Protein AF-A0A5B7J8P7-F1 (afdb_monomer_lite)

Foldseek 3Di:
DDPPPPPDPPCDDVVVVVVVCCVPPDDQPWAFDPVCVDDPDPVVVQWGWTCRDVLDIDTDLSVVLCLVNCVVVVAAEDEQPQQDPDDPDGSPDACVSNVPGHHYDADPVNDDD

Structure (mmCIF, N/CA/C/O backbone):
data_AF-A0A5B7J8P7-F1
#
_entry.id   AF-A0A5B7J8P7-F1
#
loop_
_atom_site.group_PDB
_atom_site.id
_atom_site.type_symbol
_atom_site.label_atom_id
_atom_site.label_alt_id
_atom_site.label_comp_id
_atom_site.label_asym_id
_atom_site.label_entity_id
_atom_site.label_seq_id
_atom_site.pdbx_PDB_ins_code
_atom_site.Cartn_x
_atom_site.Cartn_y
_atom_site.Cartn_z
_atom_site.occupancy
_atom_site.B_iso_or_equiv
_atom_site.auth_seq_id
_atom_site.auth_comp_id
_atom_site.auth_asym_id
_atom_site.auth_atom_id
_atom_site.pdbx_PDB_model_num
ATOM 1 N N . MET A 1 1 ? 20.069 53.739 39.981 1.00 38.69 1 MET A N 1
ATOM 2 C CA . MET A 1 1 ? 19.336 53.955 38.717 1.00 38.69 1 MET A CA 1
ATOM 3 C C . MET A 1 1 ? 19.617 52.752 37.820 1.00 38.69 1 MET A C 1
ATOM 5 O O . MET A 1 1 ? 20.564 52.777 37.051 1.00 38.69 1 MET A O 1
ATOM 9 N N . GLY A 1 2 ? 18.913 51.638 38.032 1.00 37.09 2 GLY A N 1
ATOM 10 C CA . GLY A 1 2 ? 19.071 50.434 37.211 1.00 37.09 2 GLY A CA 1
ATOM 11 C C . GLY A 1 2 ? 17.946 50.399 36.189 1.00 37.09 2 GLY A C 1
ATOM 12 O O . GLY A 1 2 ? 16.790 50.280 36.583 1.00 37.09 2 GLY A O 1
ATOM 13 N N . MET A 1 3 ? 18.264 50.563 34.906 1.00 39.06 3 MET A N 1
ATOM 14 C CA . MET A 1 3 ? 17.312 50.282 33.833 1.00 39.06 3 MET A CA 1
ATOM 15 C C . MET A 1 3 ? 17.231 48.766 33.682 1.00 39.06 3 MET A C 1
ATOM 17 O O . MET A 1 3 ? 18.117 48.143 33.103 1.00 39.06 3 MET A O 1
ATOM 21 N N . HIS A 1 4 ? 16.185 48.175 34.257 1.00 44.31 4 HIS A N 1
ATOM 22 C CA . HIS A 1 4 ? 15.769 46.822 33.917 1.00 44.31 4 HIS A CA 1
ATOM 23 C C . HIS A 1 4 ? 15.212 46.887 32.493 1.00 44.31 4 HIS A C 1
ATOM 25 O O . HIS A 1 4 ? 14.120 47.407 32.264 1.00 44.31 4 HIS A O 1
ATOM 31 N N . MET A 1 5 ? 16.016 46.453 31.525 1.00 46.50 5 MET A N 1
ATOM 32 C CA . MET A 1 5 ? 15.574 46.288 30.147 1.00 46.50 5 MET A CA 1
ATOM 33 C C . MET A 1 5 ? 14.676 45.052 30.122 1.00 46.50 5 MET A C 1
ATOM 35 O O . MET A 1 5 ? 15.168 43.926 30.145 1.00 46.50 5 MET A O 1
ATOM 39 N N . ASN A 1 6 ? 13.363 45.268 30.135 1.00 47.31 6 ASN A N 1
ATOM 40 C CA . ASN A 1 6 ? 12.405 44.245 29.742 1.00 47.31 6 ASN A CA 1
ATOM 41 C C . ASN A 1 6 ? 12.560 44.067 28.232 1.00 47.31 6 ASN A C 1
ATOM 43 O O . ASN A 1 6 ? 11.973 44.820 27.458 1.00 47.31 6 ASN A O 1
ATOM 47 N N . PHE A 1 7 ? 13.400 43.119 27.824 1.00 44.59 7 PHE A N 1
ATOM 48 C CA . PHE A 1 7 ? 13.273 42.556 26.492 1.00 44.59 7 PHE A CA 1
ATOM 49 C C . PHE A 1 7 ? 12.008 41.709 26.529 1.00 44.59 7 PHE A C 1
ATOM 51 O O . PHE A 1 7 ? 11.936 40.721 27.255 1.00 44.59 7 PHE A O 1
ATOM 58 N N . SER A 1 8 ? 10.975 42.192 25.845 1.00 50.00 8 SER A N 1
ATOM 59 C CA . SER A 1 8 ? 9.876 41.357 25.397 1.00 50.00 8 SER A CA 1
ATOM 60 C C . SER A 1 8 ? 10.486 40.136 24.721 1.00 50.00 8 SER A C 1
ATOM 62 O O . SER A 1 8 ? 11.304 40.281 23.812 1.00 50.00 8 SER A O 1
ATOM 64 N N . ASP A 1 9 ? 10.128 38.946 25.197 1.00 52.75 9 ASP A N 1
ATOM 65 C CA . ASP A 1 9 ? 10.310 37.715 24.440 1.00 52.75 9 ASP A CA 1
ATOM 66 C C . ASP A 1 9 ? 9.401 37.825 23.208 1.00 52.75 9 ASP A C 1
ATOM 68 O O . ASP A 1 9 ? 8.258 37.371 23.204 1.00 52.75 9 ASP A O 1
ATOM 72 N N . ASP A 1 10 ? 9.878 38.550 22.196 1.00 51.00 10 ASP A N 1
ATOM 73 C CA . ASP A 1 10 ? 9.233 38.707 20.900 1.00 51.00 10 ASP A CA 1
ATOM 74 C C . ASP A 1 10 ? 9.277 37.349 20.177 1.00 51.00 10 ASP A C 1
ATOM 76 O O . ASP A 1 10 ? 10.224 37.023 19.464 1.00 51.00 10 ASP A O 1
ATOM 80 N N . GLU A 1 11 ? 8.280 36.516 20.493 1.00 63.12 11 GLU A N 1
ATOM 81 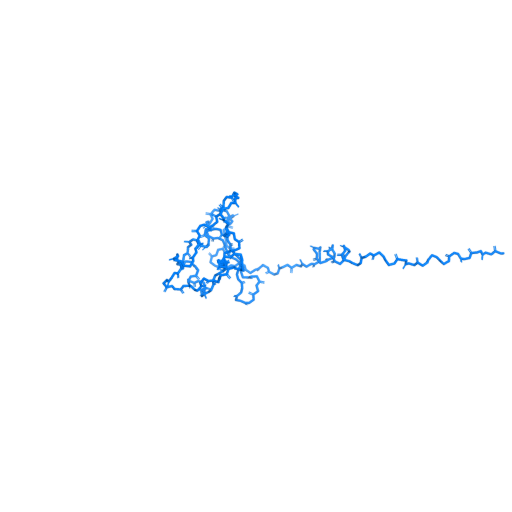C CA . GLU A 1 11 ? 7.482 35.649 19.613 1.00 63.12 11 GLU A CA 1
ATOM 82 C C . GLU A 1 11 ? 8.134 35.327 18.249 1.00 63.12 11 GLU A C 1
ATOM 84 O O . GLU A 1 11 ? 7.724 35.806 17.191 1.00 63.12 11 GLU A O 1
ATOM 89 N N . TYR A 1 12 ? 9.183 34.498 18.262 1.00 53.25 12 TYR A N 1
ATOM 90 C CA . TYR A 1 12 ? 9.718 33.877 17.045 1.00 53.25 12 TYR A CA 1
ATOM 91 C C . TYR A 1 12 ? 8.718 32.834 16.519 1.00 53.25 12 TYR A C 1
ATOM 93 O O . TYR A 1 12 ? 8.092 32.144 17.326 1.00 53.25 12 TYR A O 1
ATOM 101 N N . PRO A 1 13 ? 8.537 32.699 15.189 1.00 57.38 13 PRO A N 1
ATOM 102 C CA . PRO A 1 13 ? 7.402 31.978 14.630 1.00 57.38 13 PRO A CA 1
ATOM 103 C C . PRO A 1 13 ? 7.454 30.506 15.033 1.00 57.38 13 PRO A C 1
ATOM 105 O O . PRO A 1 13 ? 8.419 29.796 14.737 1.00 57.38 13 PRO A O 1
ATOM 108 N N . SER A 1 14 ? 6.383 30.084 15.702 1.00 63.47 14 SER A N 1
ATOM 109 C CA . SER A 1 14 ? 6.213 28.771 16.319 1.00 63.47 14 SER A CA 1
ATOM 110 C C . SER A 1 14 ? 6.468 27.615 15.347 1.00 63.47 14 SER A C 1
ATOM 112 O O . SER A 1 14 ? 7.013 26.596 15.738 1.00 63.47 14 SER A O 1
ATOM 114 N N . GLU A 1 15 ? 6.206 27.797 14.051 1.00 77.44 15 GLU A N 1
ATOM 115 C CA . GLU A 1 15 ? 6.183 26.714 13.061 1.00 77.44 15 GLU A CA 1
ATOM 116 C C . GLU A 1 15 ? 7.510 25.955 12.879 1.00 77.44 15 GLU A C 1
ATOM 118 O O . GLU A 1 15 ? 7.485 24.743 12.668 1.00 77.44 15 GLU A O 1
ATOM 123 N N . PHE A 1 16 ? 8.672 26.621 12.941 1.00 83.31 16 PHE A N 1
ATOM 124 C CA . PHE A 1 16 ? 9.961 25.928 12.770 1.00 83.31 16 PHE A CA 1
ATOM 125 C C . PHE A 1 16 ? 10.323 25.097 13.999 1.00 83.31 16 PHE A C 1
ATOM 127 O O . PHE A 1 16 ? 10.764 23.957 13.859 1.00 83.31 16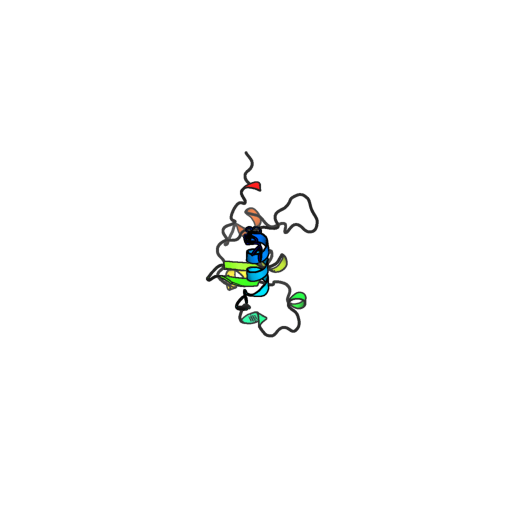 PHE A O 1
ATOM 134 N N . GLU A 1 17 ? 10.144 25.660 15.193 1.00 82.19 17 GLU A N 1
ATOM 135 C CA . GLU A 1 17 ? 10.421 24.957 16.444 1.00 82.19 17 GLU A CA 1
ATOM 136 C C . GLU A 1 17 ? 9.386 23.855 16.690 1.00 82.19 17 GLU A C 1
ATOM 138 O O . GLU A 1 17 ? 9.787 22.751 17.049 1.00 82.19 17 GLU A O 1
ATOM 143 N N . ASP A 1 18 ? 8.112 24.096 16.362 1.00 83.75 18 ASP A N 1
ATOM 144 C CA . ASP A 1 18 ? 7.038 23.097 16.367 1.00 83.75 18 ASP A CA 1
ATOM 145 C C . ASP A 1 18 ? 7.373 21.943 15.412 1.00 83.75 18 ASP A C 1
ATOM 147 O O . ASP A 1 18 ? 7.313 20.771 15.784 1.00 83.75 18 ASP A O 1
ATOM 151 N N . LEU A 1 19 ? 7.782 22.247 14.173 1.00 84.44 19 LEU A N 1
ATOM 152 C CA . LEU A 1 19 ? 8.175 21.222 13.208 1.00 84.44 19 LEU A CA 1
ATOM 153 C C . LEU A 1 19 ? 9.421 20.467 13.675 1.00 84.44 19 LEU A C 1
ATOM 155 O O . LEU A 1 19 ? 9.476 19.244 13.546 1.00 84.44 19 LEU A O 1
ATOM 159 N N . ARG A 1 20 ? 10.420 21.170 14.217 1.00 85.56 20 ARG A N 1
ATOM 160 C CA . ARG A 1 20 ? 11.636 20.558 14.758 1.00 85.56 20 ARG A CA 1
ATOM 161 C C . ARG A 1 20 ? 11.293 19.625 15.911 1.00 85.56 20 ARG A C 1
ATOM 163 O O . ARG A 1 20 ? 11.785 18.500 15.925 1.00 85.56 20 ARG A O 1
ATOM 170 N N . GLU A 1 21 ? 10.458 20.059 16.848 1.00 88.12 21 GLU A N 1
ATOM 171 C CA . GLU A 1 21 ? 9.975 19.239 17.954 1.00 88.12 21 GLU A CA 1
ATOM 172 C C . GLU A 1 21 ? 9.244 18.008 17.420 1.00 88.12 21 GLU A C 1
ATOM 174 O O . GLU A 1 21 ? 9.637 16.892 17.742 1.00 88.12 21 GLU A O 1
ATOM 179 N N . ILE A 1 22 ? 8.271 18.166 16.522 1.00 86.88 22 ILE A N 1
ATOM 180 C CA . ILE A 1 22 ? 7.532 17.043 15.925 1.00 86.88 22 ILE A CA 1
ATOM 181 C C . ILE A 1 22 ? 8.482 16.047 15.245 1.00 86.88 22 ILE A C 1
ATOM 183 O O . ILE A 1 22 ? 8.420 14.850 15.514 1.00 86.88 22 ILE A O 1
ATOM 187 N N . VAL A 1 23 ? 9.393 16.523 14.393 1.00 85.56 23 VAL A N 1
ATOM 188 C CA . VAL A 1 23 ? 10.334 15.667 13.649 1.00 85.56 23 VAL A CA 1
ATOM 189 C C . VAL A 1 23 ? 11.312 14.945 14.579 1.00 85.56 23 VAL A C 1
ATOM 191 O O . VAL A 1 23 ? 11.769 13.853 14.248 1.00 85.56 23 VAL A O 1
ATOM 194 N N . THR A 1 24 ? 11.642 15.530 15.733 1.00 86.38 24 THR A N 1
ATOM 195 C CA . THR A 1 24 ? 12.617 14.953 16.673 1.00 86.38 24 THR A CA 1
ATOM 196 C C . THR A 1 24 ? 11.994 14.114 17.783 1.00 86.38 24 THR A C 1
ATOM 198 O O . THR A 1 24 ? 12.687 13.268 18.342 1.00 86.38 24 THR A O 1
ATOM 201 N N . THR A 1 25 ? 10.717 14.322 18.108 1.00 86.44 25 THR A N 1
ATOM 202 C CA . THR A 1 25 ? 10.050 13.677 19.253 1.00 86.44 25 THR A CA 1
ATOM 203 C C . THR A 1 25 ? 9.066 12.586 18.851 1.00 86.44 25 THR A C 1
ATOM 205 O O . THR A 1 25 ? 8.788 11.694 19.653 1.00 86.44 25 THR A O 1
ATOM 208 N N . VAL A 1 26 ? 8.529 12.621 17.627 1.00 85.00 26 VAL A N 1
ATOM 209 C CA . VAL A 1 26 ? 7.564 11.617 17.174 1.00 85.00 26 VAL A CA 1
ATOM 210 C C . VAL A 1 26 ? 8.281 10.313 16.835 1.00 85.00 26 VAL A C 1
ATOM 212 O O . VAL A 1 26 ? 8.937 10.182 15.804 1.00 85.00 26 VAL A O 1
ATOM 215 N N . GLU A 1 27 ? 8.077 9.304 17.677 1.00 78.62 27 GLU A N 1
ATOM 216 C CA . GLU A 1 27 ? 8.441 7.924 17.369 1.00 78.62 27 GLU A CA 1
ATOM 217 C C . GLU A 1 27 ? 7.283 7.222 16.657 1.00 78.62 27 GLU A C 1
ATOM 219 O O . GLU A 1 27 ? 6.169 7.109 17.176 1.00 78.62 27 GLU A O 1
ATOM 224 N N . THR A 1 28 ? 7.532 6.726 15.444 1.00 68.94 28 THR A N 1
ATOM 225 C CA . THR A 1 28 ? 6.522 5.961 14.710 1.00 68.94 28 THR A CA 1
ATOM 226 C C . THR A 1 28 ? 6.535 4.511 15.196 1.00 68.94 28 THR A C 1
ATOM 228 O O . THR A 1 28 ? 7.576 3.854 15.102 1.00 68.94 28 THR A O 1
ATOM 231 N N . PRO A 1 29 ? 5.409 3.956 15.682 1.00 69.81 29 PRO A N 1
ATOM 232 C CA . PRO A 1 29 ? 5.358 2.545 16.030 1.00 69.81 29 PRO A CA 1
ATOM 233 C C . PRO A 1 29 ? 5.552 1.712 14.760 1.00 69.81 29 PRO A C 1
ATOM 235 O O . PRO A 1 29 ? 4.685 1.679 13.885 1.00 69.81 29 PRO A O 1
ATOM 238 N N . LEU A 1 30 ? 6.696 1.033 14.663 1.00 66.88 30 LEU A N 1
ATOM 239 C CA . LEU A 1 30 ? 6.995 0.141 13.548 1.00 66.88 30 LEU A CA 1
ATOM 240 C C . LEU A 1 30 ? 6.022 -1.042 13.570 1.00 66.88 30 LEU A C 1
ATOM 242 O O . LEU A 1 30 ? 6.056 -1.891 14.468 1.00 66.88 30 LEU A O 1
ATOM 246 N N . ARG A 1 31 ? 5.165 -1.113 12.551 1.00 69.94 31 ARG A N 1
ATOM 247 C CA . ARG A 1 31 ? 4.232 -2.221 12.316 1.00 69.94 31 ARG A CA 1
ATOM 248 C C . ARG A 1 31 ? 4.517 -2.884 10.965 1.00 69.94 31 ARG A C 1
ATOM 250 O O . ARG A 1 31 ? 3.677 -2.814 10.068 1.00 69.94 31 ARG A O 1
ATOM 257 N N . PRO A 1 32 ? 5.689 -3.532 10.826 1.00 66.88 32 PRO A N 1
ATOM 258 C CA . PRO A 1 32 ? 5.985 -4.307 9.635 1.00 66.88 32 PRO A CA 1
ATOM 259 C C . PRO A 1 32 ? 4.998 -5.457 9.509 1.00 66.88 32 PRO A C 1
ATOM 261 O O . PRO A 1 32 ? 4.636 -6.094 10.512 1.00 66.88 32 PRO A O 1
ATOM 264 N N . ILE A 1 33 ? 4.582 -5.724 8.273 1.00 66.25 33 ILE A N 1
ATOM 265 C CA . ILE A 1 33 ? 3.677 -6.828 7.967 1.00 66.25 33 ILE A CA 1
ATOM 266 C C . ILE A 1 33 ? 4.311 -8.130 8.498 1.00 66.25 33 ILE A C 1
ATOM 268 O O . ILE A 1 33 ? 5.497 -8.378 8.248 1.00 66.25 33 ILE A O 1
ATOM 272 N N . PRO A 1 34 ? 3.569 -8.962 9.264 1.00 61.66 34 PRO A N 1
ATOM 273 C CA . PRO A 1 34 ? 4.140 -10.067 10.045 1.00 61.66 34 PRO A CA 1
ATOM 274 C C . PRO A 1 34 ? 4.992 -11.065 9.256 1.00 61.66 34 PRO A C 1
ATOM 276 O O . PRO A 1 34 ? 5.834 -11.749 9.828 1.00 61.66 34 PRO A O 1
ATOM 279 N N . GLU A 1 35 ? 4.776 -11.151 7.950 1.00 59.50 35 GLU A N 1
ATOM 280 C CA . GLU A 1 35 ? 5.372 -12.144 7.060 1.00 59.50 35 GLU A CA 1
ATOM 281 C C . GLU A 1 35 ? 6.760 -11.728 6.547 1.00 59.50 35 GLU A C 1
ATOM 283 O O . GLU A 1 35 ? 7.506 -12.584 6.089 1.00 59.50 35 GLU A O 1
ATOM 288 N N . ILE A 1 36 ? 7.127 -10.446 6.683 1.00 59.00 36 ILE A N 1
ATOM 289 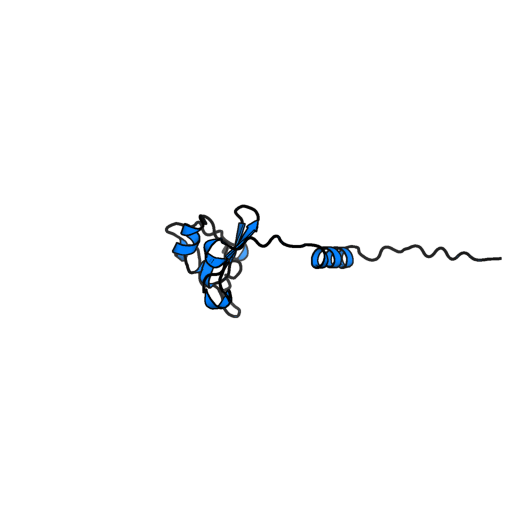C CA . ILE A 1 36 ? 8.408 -9.863 6.228 1.00 59.00 36 ILE A CA 1
ATOM 290 C C . ILE A 1 36 ? 9.311 -9.499 7.430 1.00 59.00 36 ILE A C 1
ATOM 292 O O . ILE A 1 36 ? 10.464 -9.102 7.290 1.00 59.00 36 ILE A O 1
ATOM 296 N N . ARG A 1 37 ? 8.834 -9.727 8.663 1.00 54.72 37 ARG A N 1
ATOM 297 C CA . ARG A 1 37 ? 9.451 -9.301 9.939 1.00 54.72 37 ARG A CA 1
ATOM 298 C C . ARG A 1 37 ? 10.880 -9.791 10.230 1.00 54.72 37 ARG A C 1
ATOM 300 O O . ARG A 1 37 ? 11.433 -9.394 11.251 1.00 54.72 37 ARG A O 1
ATOM 307 N N . MET A 1 38 ? 11.452 -10.670 9.407 1.00 51.28 38 MET A N 1
ATOM 308 C CA . MET A 1 38 ? 12.717 -11.376 9.674 1.00 51.28 38 MET A CA 1
ATOM 309 C C . MET A 1 38 ? 13.766 -11.230 8.564 1.00 51.28 38 MET A C 1
ATOM 311 O O . MET A 1 38 ? 14.800 -11.898 8.608 1.00 51.28 38 MET A O 1
ATOM 315 N N . HIS A 1 39 ? 13.528 -10.387 7.564 1.00 56.56 39 HIS A N 1
ATOM 316 C CA . HIS A 1 39 ? 14.441 -10.271 6.438 1.00 56.56 39 HIS A CA 1
ATOM 317 C C . HIS A 1 39 ? 15.573 -9.272 6.707 1.00 56.56 39 HIS A C 1
ATOM 319 O O . HIS A 1 39 ? 15.382 -8.193 7.263 1.00 56.56 39 HIS A O 1
ATOM 325 N N . ILE A 1 40 ? 16.785 -9.672 6.313 1.00 57.06 40 ILE A N 1
ATOM 326 C CA . ILE A 1 40 ? 18.049 -8.959 6.566 1.00 57.06 40 ILE A CA 1
ATOM 327 C C . ILE A 1 40 ? 18.064 -7.580 5.879 1.00 57.06 40 ILE A C 1
ATOM 329 O O . ILE A 1 40 ? 18.769 -6.672 6.317 1.00 57.06 40 ILE A O 1
ATOM 333 N N . SER A 1 41 ? 17.281 -7.406 4.810 1.00 62.09 41 SER A N 1
ATOM 334 C CA . SER A 1 41 ? 17.118 -6.133 4.118 1.00 62.09 41 SER A CA 1
ATOM 335 C C . SER A 1 41 ? 15.806 -6.112 3.342 1.00 62.09 41 SER A C 1
ATOM 337 O O . SER A 1 41 ? 15.639 -6.912 2.427 1.00 62.09 41 SER A O 1
ATOM 339 N N . ARG A 1 42 ? 14.939 -5.133 3.631 1.00 63.22 42 ARG A N 1
ATOM 340 C CA . ARG A 1 42 ? 13.699 -4.887 2.869 1.00 63.22 42 ARG A CA 1
ATOM 341 C C . ARG A 1 42 ? 13.953 -4.645 1.377 1.00 63.22 42 ARG A C 1
ATOM 343 O O . ARG A 1 42 ? 13.108 -4.933 0.546 1.00 63.22 42 ARG A O 1
ATOM 350 N N . PHE A 1 43 ? 15.167 -4.212 1.028 1.00 60.81 43 PHE A N 1
ATOM 351 C CA . PHE A 1 43 ? 15.621 -4.061 -0.355 1.00 60.81 43 PHE A CA 1
ATOM 352 C C . PHE A 1 43 ? 15.711 -5.392 -1.126 1.00 60.81 43 PHE A C 1
ATOM 354 O O . PHE A 1 43 ? 15.622 -5.402 -2.348 1.00 60.81 43 PHE A O 1
ATOM 361 N N . LEU A 1 44 ? 15.927 -6.516 -0.437 1.00 64.31 44 LEU A N 1
ATOM 362 C CA . LEU A 1 44 ? 16.055 -7.837 -1.064 1.00 64.31 44 LEU A CA 1
ATOM 363 C C . LEU A 1 44 ? 14.710 -8.562 -1.207 1.00 64.31 44 LEU A C 1
ATOM 365 O O . LEU A 1 44 ? 14.635 -9.547 -1.941 1.00 64.31 44 LEU A O 1
ATOM 369 N N . ASP A 1 45 ? 13.666 -8.081 -0.534 1.00 66.50 45 ASP A N 1
ATOM 370 C CA . ASP A 1 45 ? 12.374 -8.770 -0.432 1.00 66.50 45 ASP A CA 1
ATOM 371 C C . ASP A 1 45 ? 11.410 -8.396 -1.564 1.00 66.50 45 ASP A C 1
ATOM 373 O O . ASP A 1 45 ? 10.374 -9.040 -1.754 1.00 66.50 45 ASP A O 1
ATOM 377 N N . GLY A 1 46 ? 11.776 -7.386 -2.356 1.00 76.31 46 GLY A N 1
ATOM 378 C CA . GLY A 1 46 ? 10.935 -6.824 -3.402 1.00 76.31 46 GLY A CA 1
ATOM 379 C C . GLY A 1 46 ? 9.838 -5.961 -2.792 1.00 76.31 46 GLY A C 1
ATOM 380 O O . GLY A 1 46 ? 10.118 -4.884 -2.289 1.00 76.31 46 GLY A O 1
ATOM 381 N N . ALA A 1 47 ? 8.593 -6.442 -2.839 1.00 81.06 47 ALA A N 1
ATOM 382 C CA . ALA A 1 47 ? 7.414 -5.682 -2.427 1.00 81.06 47 ALA A CA 1
ATOM 383 C C . ALA A 1 47 ? 7.445 -5.296 -0.936 1.00 81.06 47 ALA A C 1
ATOM 385 O O . ALA A 1 47 ? 7.221 -6.150 -0.075 1.00 81.06 47 ALA A O 1
ATOM 386 N N . ASP A 1 48 ? 7.629 -4.003 -0.648 1.00 84.25 48 ASP A N 1
ATOM 387 C CA . ASP A 1 48 ? 7.672 -3.460 0.714 1.00 84.25 48 ASP A CA 1
ATOM 388 C C . ASP A 1 48 ? 6.432 -2.608 1.025 1.00 84.25 48 ASP A C 1
ATOM 390 O O . ASP A 1 48 ? 6.019 -1.747 0.242 1.00 84.25 48 ASP A O 1
ATOM 394 N N . MET A 1 49 ? 5.809 -2.865 2.177 1.00 88.19 49 MET A N 1
ATOM 395 C CA . MET A 1 49 ? 4.619 -2.148 2.636 1.00 88.19 49 MET A CA 1
ATOM 396 C C . MET A 1 49 ? 4.460 -2.245 4.159 1.00 88.19 49 MET A C 1
ATOM 398 O O . MET A 1 49 ? 4.523 -3.334 4.724 1.00 88.19 49 MET A O 1
ATOM 402 N N . ASP A 1 50 ? 4.157 -1.121 4.807 1.00 86.38 50 ASP A N 1
ATOM 403 C CA . ASP A 1 50 ? 3.978 -1.000 6.259 1.00 86.38 50 ASP A CA 1
ATOM 404 C C . ASP A 1 50 ? 2.588 -0.431 6.609 1.00 86.38 50 ASP A C 1
ATOM 406 O O . ASP A 1 50 ? 2.084 0.475 5.937 1.00 86.38 50 ASP A O 1
ATOM 410 N N . GLU A 1 51 ? 1.966 -0.917 7.694 1.00 87.88 51 GLU A N 1
ATOM 411 C CA . GLU A 1 51 ? 0.728 -0.329 8.234 1.00 87.88 51 GLU A CA 1
ATOM 412 C C . GLU A 1 51 ? 1.055 0.877 9.132 1.00 87.88 51 GLU A C 1
ATOM 414 O O . GLU A 1 51 ? 1.395 0.747 10.313 1.00 87.88 51 GLU A O 1
ATOM 419 N N . VAL A 1 52 ? 0.929 2.087 8.588 1.00 87.38 52 VAL A N 1
ATOM 420 C CA . VAL A 1 52 ? 1.305 3.324 9.296 1.00 87.38 52 VAL A CA 1
ATOM 421 C C . VAL A 1 52 ? 0.180 3.887 10.162 1.00 87.38 52 VAL A C 1
ATOM 423 O O . VAL A 1 52 ? 0.435 4.524 11.182 1.00 87.38 52 VAL A O 1
ATOM 426 N N . TYR A 1 53 ? -1.072 3.577 9.834 1.00 85.88 53 TYR A N 1
ATOM 427 C CA . TYR A 1 53 ? -2.267 3.884 10.627 1.00 85.88 53 TYR A CA 1
ATOM 428 C C . TYR A 1 53 ? -3.261 2.721 10.472 1.00 85.88 53 TYR A C 1
ATOM 430 O O . TYR A 1 53 ? -3.166 2.024 9.468 1.00 85.88 53 TYR A O 1
ATOM 438 N N . PRO A 1 54 ? -4.183 2.442 11.420 1.00 87.50 54 PRO A N 1
ATOM 439 C CA . PRO A 1 54 ? -5.147 1.355 11.247 1.00 87.50 54 PRO A CA 1
ATOM 440 C C . PRO A 1 54 ? -5.817 1.366 9.862 1.00 87.50 54 PRO A C 1
ATOM 442 O O . PRO A 1 54 ? -6.554 2.296 9.532 1.00 87.50 54 PRO A O 1
ATOM 445 N N . LYS A 1 55 ? -5.562 0.316 9.070 1.00 89.00 55 LYS A N 1
ATOM 446 C CA . LYS A 1 55 ? -6.024 0.124 7.682 1.00 89.00 55 LYS A CA 1
ATOM 447 C C . LYS A 1 55 ? -5.484 1.131 6.652 1.00 89.00 55 LYS A C 1
ATOM 449 O O . LYS A 1 55 ? -6.048 1.243 5.564 1.00 89.00 55 LYS A O 1
ATOM 454 N N . LEU A 1 56 ? -4.404 1.840 6.968 1.00 90.75 56 LEU A N 1
ATOM 455 C CA . LEU A 1 56 ? -3.663 2.707 6.056 1.00 90.75 56 LEU A CA 1
ATOM 456 C C . LEU A 1 56 ? -2.246 2.170 5.902 1.00 90.75 56 LEU A C 1
ATOM 458 O O . LEU A 1 56 ? -1.495 2.057 6.872 1.00 90.75 56 LEU A O 1
ATOM 462 N N . PHE A 1 57 ? -1.886 1.902 4.657 1.00 92.12 57 PHE A N 1
ATOM 463 C CA . PHE A 1 57 ? -0.621 1.285 4.312 1.00 92.12 57 PHE A CA 1
ATOM 464 C C . PHE A 1 57 ? 0.179 2.214 3.407 1.00 92.12 57 PHE A C 1
ATOM 466 O O . PHE A 1 57 ? -0.389 2.852 2.518 1.00 92.12 57 PHE A O 1
ATOM 473 N N . LEU A 1 58 ? 1.488 2.277 3.634 1.00 91.44 58 LEU A N 1
ATOM 474 C CA . LEU A 1 58 ? 2.442 2.911 2.728 1.00 91.44 58 LEU A CA 1
ATOM 475 C C . LEU A 1 58 ? 3.344 1.828 2.162 1.00 91.44 58 LEU A C 1
ATOM 477 O O . LEU A 1 58 ? 3.852 1.008 2.919 1.00 91.44 58 LEU A O 1
ATOM 481 N N . GLY A 1 59 ? 3.524 1.825 0.846 1.00 89.88 59 GLY A N 1
ATOM 482 C CA . GLY A 1 59 ? 4.364 0.854 0.160 1.00 89.88 59 GLY A CA 1
ATOM 483 C C . GLY A 1 59 ? 5.054 1.455 -1.052 1.00 89.88 59 GLY A C 1
ATOM 484 O O . GLY A 1 59 ? 4.761 2.584 -1.460 1.00 89.88 59 GLY A O 1
ATOM 485 N N . ASP A 1 60 ? 5.989 0.694 -1.598 1.00 88.12 60 ASP A N 1
ATOM 486 C CA . ASP A 1 60 ? 6.828 1.097 -2.717 1.00 88.12 60 ASP A CA 1
ATOM 487 C C . ASP A 1 60 ? 6.252 0.683 -4.085 1.00 88.12 60 ASP A C 1
ATOM 489 O O . ASP A 1 60 ? 5.087 0.289 -4.225 1.00 88.12 60 ASP A O 1
ATOM 493 N N . CYS A 1 61 ? 7.062 0.831 -5.138 1.00 88.88 61 CYS A N 1
ATOM 494 C CA . CYS A 1 61 ? 6.647 0.482 -6.491 1.00 88.88 61 CYS A CA 1
ATOM 495 C C . CYS A 1 61 ? 6.402 -1.024 -6.659 1.00 88.88 61 CYS A C 1
ATOM 497 O O . CYS A 1 61 ? 5.446 -1.399 -7.344 1.00 88.88 61 CYS A O 1
ATOM 499 N N . ASP A 1 62 ? 7.208 -1.873 -6.024 1.00 88.62 62 ASP A N 1
ATOM 500 C CA . ASP A 1 62 ? 7.095 -3.325 -6.127 1.00 88.62 62 ASP A CA 1
ATOM 501 C C . ASP A 1 62 ? 5.839 -3.830 -5.406 1.00 88.62 62 ASP A C 1
ATOM 503 O O . ASP A 1 62 ? 5.121 -4.683 -5.941 1.00 88.62 62 ASP A O 1
ATOM 507 N N . ALA A 1 63 ? 5.485 -3.238 -4.260 1.00 90.62 63 ALA A N 1
ATOM 508 C CA . ALA A 1 63 ? 4.209 -3.492 -3.599 1.00 90.62 63 ALA A CA 1
ATOM 509 C C . ALA A 1 63 ? 3.018 -3.051 -4.458 1.00 90.62 63 ALA A C 1
ATOM 511 O O . ALA A 1 63 ? 2.071 -3.821 -4.639 1.00 90.62 63 ALA A O 1
ATOM 512 N N . ALA A 1 64 ? 3.069 -1.848 -5.041 1.00 91.50 64 ALA A N 1
ATOM 513 C CA . ALA A 1 64 ? 1.999 -1.338 -5.899 1.00 91.50 64 ALA A CA 1
ATOM 514 C C . ALA A 1 64 ? 1.761 -2.227 -7.137 1.00 91.50 64 ALA A C 1
ATOM 516 O O . ALA A 1 64 ? 0.622 -2.436 -7.552 1.00 91.50 64 ALA A O 1
ATOM 517 N N . MET A 1 65 ? 2.820 -2.793 -7.721 1.00 90.12 65 MET A N 1
ATOM 518 C CA . MET A 1 65 ? 2.717 -3.667 -8.895 1.00 90.12 65 MET A CA 1
ATOM 519 C C . MET A 1 65 ? 2.304 -5.113 -8.563 1.00 90.12 65 MET A C 1
ATOM 521 O O . MET A 1 65 ? 1.993 -5.877 -9.479 1.00 90.12 65 MET A O 1
ATOM 525 N N . ASN A 1 66 ? 2.245 -5.501 -7.285 1.00 90.19 66 ASN A N 1
ATOM 526 C CA . ASN A 1 66 ? 1.918 -6.860 -6.854 1.00 90.19 66 ASN A CA 1
ATOM 527 C C . ASN A 1 66 ? 0.484 -6.966 -6.296 1.00 90.19 66 ASN A C 1
ATOM 529 O O . ASN A 1 66 ? 0.254 -7.033 -5.088 1.00 90.19 66 ASN A O 1
ATOM 533 N N . GLU A 1 67 ? -0.511 -7.033 -7.188 1.00 90.38 67 GLU A N 1
ATOM 534 C CA . GLU A 1 67 ? -1.937 -7.109 -6.813 1.00 90.38 67 GLU A CA 1
ATOM 535 C C . GLU A 1 67 ? -2.254 -8.296 -5.882 1.00 90.38 67 GLU A C 1
ATOM 537 O O . GLU A 1 67 ? -3.072 -8.173 -4.970 1.00 90.38 67 GLU A O 1
ATOM 542 N N . ALA A 1 68 ? -1.589 -9.442 -6.063 1.00 88.75 68 ALA A N 1
ATOM 543 C CA . ALA A 1 68 ? -1.780 -10.608 -5.202 1.00 88.75 68 ALA A CA 1
ATOM 544 C C . ALA A 1 68 ? -1.336 -10.330 -3.756 1.00 88.75 68 ALA A C 1
ATOM 546 O O . ALA A 1 68 ? -2.046 -10.691 -2.816 1.00 88.75 68 ALA A O 1
ATOM 547 N N . TYR A 1 69 ? -0.200 -9.650 -3.583 1.00 88.62 69 TYR A N 1
ATOM 548 C CA . TYR A 1 69 ? 0.307 -9.229 -2.279 1.00 88.62 69 TYR A CA 1
ATOM 549 C C . TYR A 1 69 ? -0.617 -8.209 -1.604 1.00 88.62 69 TYR A C 1
ATOM 551 O O . TYR A 1 69 ? -0.978 -8.384 -0.438 1.00 88.62 69 TYR A O 1
ATOM 559 N N . LEU A 1 70 ? -1.084 -7.201 -2.346 1.00 91.25 70 LEU A N 1
ATOM 560 C CA . LEU A 1 70 ? -2.046 -6.214 -1.843 1.00 91.25 70 LEU A CA 1
ATOM 561 C C . LEU A 1 70 ? -3.334 -6.892 -1.349 1.00 91.25 70 LEU A C 1
ATOM 563 O O . LEU A 1 70 ? -3.786 -6.654 -0.228 1.00 91.25 70 LEU A O 1
ATOM 567 N N . ARG A 1 71 ? -3.897 -7.808 -2.144 1.00 91.06 71 ARG A N 1
ATOM 568 C CA . ARG A 1 71 ? -5.110 -8.554 -1.774 1.00 91.06 71 ARG A CA 1
ATOM 569 C C . ARG A 1 71 ? -4.910 -9.457 -0.567 1.00 91.06 71 ARG A C 1
ATOM 571 O O . ARG A 1 71 ? -5.795 -9.524 0.283 1.00 91.06 71 ARG A O 1
ATOM 578 N N . LYS A 1 72 ? -3.775 -10.159 -0.496 1.00 88.88 72 LYS A N 1
ATOM 579 C CA . LYS A 1 72 ? -3.435 -11.025 0.641 1.00 88.88 72 LYS A CA 1
ATOM 580 C C . LYS A 1 72 ? -3.441 -10.233 1.953 1.00 88.88 72 LYS A C 1
ATOM 582 O O . LYS A 1 72 ? -3.914 -10.743 2.962 1.00 88.88 72 LYS A O 1
ATOM 587 N N . ASN A 1 73 ? -3.004 -8.976 1.903 1.00 88.38 73 ASN A N 1
ATOM 588 C CA . ASN A 1 73 ? -2.994 -8.048 3.035 1.00 88.38 73 ASN A CA 1
ATOM 589 C C . ASN A 1 73 ? -4.316 -7.275 3.230 1.00 88.38 73 ASN A C 1
ATOM 591 O O . ASN A 1 73 ? -4.385 -6.358 4.042 1.00 88.38 73 ASN A O 1
ATOM 595 N N . GLY A 1 74 ? -5.384 -7.633 2.508 1.00 91.50 74 GLY A N 1
ATOM 596 C CA . GLY A 1 74 ? -6.713 -7.038 2.681 1.00 91.50 74 GLY A CA 1
ATOM 597 C C . GLY A 1 74 ? -6.873 -5.636 2.088 1.00 91.50 74 GLY A C 1
ATOM 598 O O . GLY A 1 74 ? -7.844 -4.945 2.409 1.00 91.50 74 GLY A O 1
ATOM 599 N N . ILE A 1 75 ? -5.957 -5.203 1.217 1.00 93.81 75 ILE A N 1
ATOM 600 C CA . ILE A 1 75 ? -6.062 -3.916 0.531 1.00 93.81 75 ILE A CA 1
ATOM 601 C C . ILE A 1 75 ? -7.218 -3.961 -0.469 1.00 93.81 75 ILE A C 1
ATOM 603 O O . ILE A 1 75 ? -7.326 -4.863 -1.297 1.00 93.81 75 ILE A O 1
ATOM 607 N N . THR A 1 76 ? -8.078 -2.949 -0.392 1.00 94.94 76 THR A N 1
ATOM 608 C CA . THR A 1 76 ? -9.260 -2.796 -1.258 1.00 94.94 76 THR A CA 1
ATOM 609 C C . THR A 1 76 ? -9.247 -1.497 -2.052 1.00 94.94 76 THR A C 1
ATOM 611 O O . THR A 1 76 ? -9.958 -1.386 -3.048 1.00 94.94 76 THR A O 1
ATOM 614 N N . HIS A 1 77 ? -8.445 -0.520 -1.626 1.00 94.56 77 HIS A N 1
ATOM 615 C CA . HIS A 1 77 ? -8.330 0.798 -2.234 1.00 94.56 77 HIS A CA 1
ATOM 616 C C . HIS A 1 77 ? -6.854 1.158 -2.359 1.00 94.56 77 HIS A C 1
ATOM 618 O O . HIS A 1 77 ? -6.081 0.883 -1.444 1.00 94.56 77 HIS A O 1
ATOM 624 N N . ILE A 1 78 ? -6.471 1.787 -3.467 1.00 93.56 78 ILE A N 1
ATOM 625 C CA . ILE A 1 78 ? -5.093 2.222 -3.696 1.00 93.56 78 ILE A CA 1
ATOM 626 C C . ILE A 1 78 ? -5.055 3.647 -4.236 1.00 93.56 78 ILE A C 1
ATOM 628 O O . ILE A 1 78 ? -5.864 4.024 -5.086 1.00 93.56 78 ILE A O 1
ATOM 632 N N . LEU A 1 79 ? -4.096 4.425 -3.744 1.00 92.62 79 LEU A N 1
ATOM 633 C CA . LEU A 1 79 ? -3.764 5.760 -4.223 1.00 92.62 79 LEU A CA 1
ATOM 634 C C . LEU A 1 79 ? -2.311 5.742 -4.690 1.00 92.62 79 LEU A C 1
ATOM 636 O O . LEU A 1 79 ? -1.405 5.551 -3.884 1.00 92.62 79 LEU A O 1
ATOM 640 N N . ASN A 1 80 ? -2.079 5.944 -5.984 1.00 90.19 80 ASN A N 1
ATOM 641 C CA . ASN A 1 80 ? -0.722 6.043 -6.507 1.00 90.19 80 ASN A CA 1
ATOM 642 C C . ASN A 1 80 ? -0.236 7.495 -6.410 1.00 90.19 80 ASN A C 1
ATOM 644 O O . ASN A 1 80 ? -0.525 8.316 -7.280 1.00 90.19 80 ASN A O 1
ATOM 648 N N . ALA A 1 81 ? 0.505 7.812 -5.350 1.00 87.38 81 ALA A N 1
ATOM 649 C CA . ALA A 1 81 ? 1.113 9.133 -5.170 1.00 87.38 81 ALA A CA 1
ATOM 650 C C . ALA A 1 81 ? 2.324 9.377 -6.099 1.00 87.38 81 ALA A C 1
ATOM 652 O O . ALA A 1 81 ? 2.747 10.515 -6.271 1.00 87.38 81 ALA A O 1
ATOM 653 N N . ALA A 1 82 ? 2.856 8.323 -6.728 1.00 82.31 82 ALA A N 1
ATOM 654 C CA . ALA A 1 82 ? 3.959 8.372 -7.691 1.00 82.31 82 ALA A CA 1
ATOM 655 C C . ALA A 1 82 ? 3.478 8.229 -9.151 1.00 82.31 82 ALA A C 1
ATOM 657 O O . ALA A 1 82 ? 4.259 7.913 -10.055 1.00 82.31 82 ALA A O 1
ATOM 658 N N . GLY A 1 83 ? 2.182 8.449 -9.393 1.00 75.31 83 GLY A N 1
ATOM 659 C CA . GLY A 1 83 ? 1.612 8.536 -10.729 1.00 75.31 83 GLY A CA 1
ATOM 660 C C . GLY A 1 83 ? 2.004 9.864 -11.366 1.00 75.31 83 GLY A C 1
ATOM 661 O O . GLY A 1 83 ? 1.358 10.878 -11.132 1.00 75.31 83 GLY A O 1
ATOM 662 N N . ASN A 1 84 ? 3.072 9.878 -12.161 1.00 69.44 84 ASN A N 1
ATOM 663 C CA . ASN A 1 84 ? 3.448 11.047 -12.950 1.00 69.44 84 ASN A CA 1
ATOM 664 C C . ASN A 1 84 ? 3.704 10.668 -14.416 1.00 69.44 84 ASN A C 1
ATOM 666 O O . ASN A 1 84 ? 4.016 9.524 -14.752 1.00 69.44 84 ASN A O 1
ATOM 670 N N . THR A 1 85 ? 3.515 11.640 -15.307 1.00 65.00 85 THR A N 1
ATOM 671 C CA . THR A 1 85 ? 3.836 11.521 -16.739 1.00 65.00 85 THR A CA 1
ATOM 672 C C . THR A 1 85 ? 5.232 12.049 -17.061 1.00 65.00 85 THR A C 1
ATOM 674 O O . THR A 1 85 ? 5.752 11.784 -18.144 1.00 65.00 85 THR A O 1
ATOM 677 N N . CYS A 1 86 ? 5.832 12.795 -16.132 1.00 58.97 86 CYS A N 1
ATOM 678 C CA . CYS A 1 86 ? 7.112 13.466 -16.283 1.00 58.97 86 CYS A CA 1
ATOM 679 C C . CYS A 1 86 ? 7.877 13.388 -14.956 1.00 58.97 86 CYS A C 1
ATOM 681 O O . CYS A 1 86 ? 7.335 13.746 -13.911 1.00 58.97 86 CYS A O 1
ATOM 683 N N . GLY A 1 87 ? 9.121 12.911 -15.004 1.00 64.31 87 GLY A N 1
ATOM 684 C CA . GLY A 1 87 ? 9.972 12.698 -13.832 1.00 64.31 87 GLY A CA 1
ATOM 685 C C . GLY A 1 87 ? 10.658 11.326 -13.843 1.00 64.31 87 GLY A C 1
ATOM 686 O O . GLY A 1 87 ? 10.319 10.464 -14.660 1.00 64.31 87 GLY A O 1
ATOM 687 N N . PRO A 1 88 ? 11.661 11.113 -12.976 1.00 65.75 88 PRO A N 1
ATOM 688 C CA . PRO A 1 88 ? 12.318 9.819 -12.863 1.00 65.75 88 PRO A CA 1
ATOM 689 C C . PRO A 1 88 ? 11.385 8.783 -12.215 1.00 65.75 88 PRO A C 1
ATOM 691 O O . PRO A 1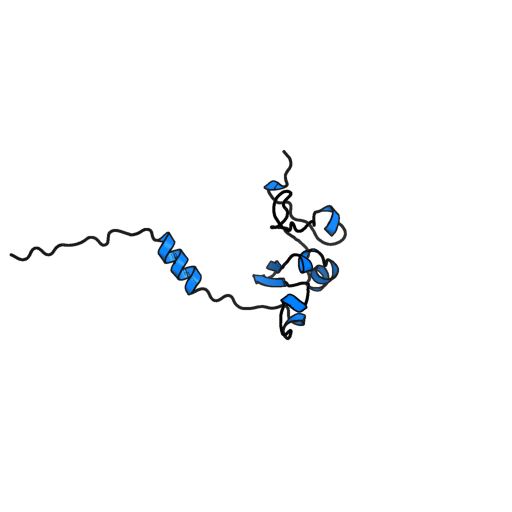 88 ? 10.673 9.086 -11.262 1.00 65.75 88 PRO A O 1
ATOM 694 N N . ALA A 1 89 ? 11.425 7.555 -12.740 1.00 70.44 89 ALA A N 1
ATOM 695 C CA . ALA A 1 89 ? 10.813 6.349 -12.168 1.00 70.44 89 ALA A CA 1
ATOM 696 C C . ALA A 1 89 ? 9.321 6.451 -11.751 1.00 70.44 89 ALA A C 1
ATOM 698 O O . ALA A 1 89 ? 8.987 6.152 -10.605 1.00 70.44 89 ALA A O 1
ATOM 699 N N . PRO A 1 90 ? 8.390 6.811 -12.662 1.00 79.75 90 PRO A N 1
ATOM 700 C CA . PRO A 1 90 ? 6.963 6.734 -12.360 1.00 79.75 90 PRO A CA 1
ATOM 701 C C . PRO A 1 90 ? 6.532 5.300 -12.062 1.00 79.75 90 PRO A C 1
ATOM 703 O O . PRO A 1 90 ? 6.891 4.363 -12.786 1.00 79.75 90 PRO A O 1
ATOM 706 N N . VAL A 1 91 ? 5.651 5.141 -11.077 1.00 85.00 91 VAL A N 1
ATOM 707 C CA . VAL A 1 91 ? 4.941 3.879 -10.866 1.00 85.00 91 VAL A CA 1
ATOM 708 C C . VAL A 1 91 ? 3.795 3.831 -11.868 1.00 85.00 91 VAL A C 1
ATOM 710 O O . VAL A 1 91 ? 2.755 4.457 -11.673 1.00 85.00 91 VAL A O 1
ATOM 713 N N . LYS A 1 92 ? 3.985 3.113 -12.980 1.00 82.88 92 LYS A N 1
ATOM 714 C CA . LYS A 1 92 ? 3.046 3.062 -14.120 1.00 82.88 92 LYS A CA 1
ATOM 715 C C . LYS A 1 92 ? 1.826 2.166 -13.857 1.00 82.88 92 LYS A C 1
ATOM 717 O O . LYS A 1 92 ? 1.464 1.336 -14.688 1.00 82.88 92 LYS A O 1
ATOM 722 N N . THR A 1 93 ? 1.183 2.336 -12.707 1.00 86.19 93 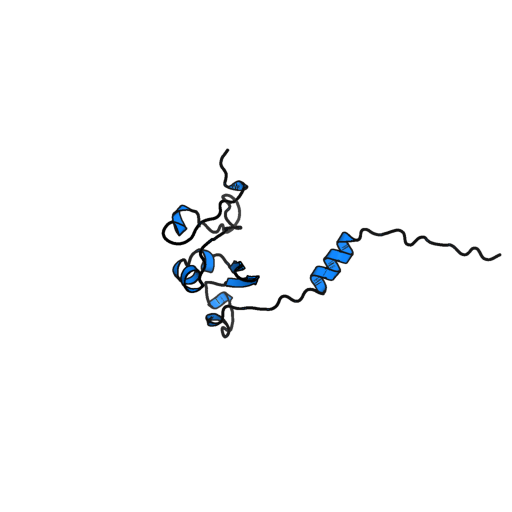THR A N 1
ATOM 723 C CA . THR A 1 93 ? -0.097 1.700 -12.378 1.00 86.19 93 THR A CA 1
ATOM 724 C C . THR A 1 93 ? -1.221 2.729 -12.451 1.00 86.19 93 THR A C 1
ATOM 726 O O . THR A 1 93 ? -1.002 3.931 -12.317 1.00 86.19 93 THR A O 1
ATOM 729 N N . GLY A 1 94 ? -2.441 2.266 -12.698 1.00 85.31 94 GLY A N 1
ATOM 730 C CA . GLY A 1 94 ? -3.600 3.140 -12.835 1.00 85.31 94 GLY A CA 1
ATOM 731 C C . GLY A 1 94 ? -4.896 2.356 -12.733 1.00 85.31 94 GLY A C 1
ATOM 732 O O . GLY A 1 94 ? -4.884 1.137 -12.572 1.00 85.31 94 GLY A O 1
ATOM 733 N N . LYS A 1 95 ? -6.034 3.035 -12.894 1.00 88.25 95 LYS A N 1
ATOM 734 C CA . LYS A 1 95 ? -7.355 2.400 -12.775 1.00 88.25 95 LYS A CA 1
ATOM 735 C C . LYS A 1 95 ? -7.491 1.116 -13.596 1.00 88.25 95 LYS A C 1
ATOM 737 O O . LYS A 1 95 ? -8.084 0.164 -13.113 1.00 88.25 95 LYS A O 1
ATOM 742 N N . SER A 1 96 ? -6.953 1.069 -14.818 1.00 87.62 96 SER A N 1
ATOM 743 C CA . SER A 1 96 ? -7.005 -0.123 -15.678 1.00 87.62 96 SER A CA 1
ATOM 744 C C . SER A 1 96 ? -6.203 -1.310 -15.155 1.00 87.62 96 SER A C 1
ATOM 746 O O . SER A 1 96 ? -6.582 -2.434 -15.461 1.00 87.62 96 SER A O 1
ATOM 748 N N . PHE A 1 97 ? -5.139 -1.064 -14.390 1.00 89.38 97 PHE A N 1
ATOM 749 C CA . PHE A 1 97 ? -4.291 -2.100 -13.809 1.00 89.38 97 PHE A CA 1
ATOM 750 C C . PHE A 1 97 ? -5.044 -2.868 -12.712 1.00 89.38 97 PHE A C 1
ATOM 752 O O . PHE A 1 97 ? -5.106 -4.085 -12.756 1.00 89.38 97 PHE A O 1
ATOM 759 N N . TYR A 1 98 ? -5.729 -2.157 -11.808 1.00 89.75 98 TYR A N 1
ATOM 760 C CA . TYR A 1 98 ? -6.381 -2.740 -10.621 1.00 89.75 98 TYR A CA 1
ATOM 761 C C . TYR A 1 98 ? -7.844 -3.185 -10.814 1.00 89.75 98 TYR A C 1
ATOM 763 O O . TYR A 1 98 ? -8.493 -3.638 -9.869 1.00 89.75 98 TYR A O 1
ATOM 771 N N . LYS A 1 99 ? -8.386 -3.041 -12.032 1.00 76.75 99 LYS A N 1
ATOM 772 C CA . LYS A 1 99 ? -9.824 -3.128 -12.379 1.00 76.75 99 LYS A CA 1
ATOM 773 C C . LYS A 1 99 ? -10.579 -4.351 -11.842 1.00 76.75 99 LYS A C 1
ATOM 775 O O . LYS A 1 99 ? -11.803 -4.290 -11.766 1.00 76.75 99 LYS A O 1
ATOM 780 N N . ALA A 1 100 ? -9.892 -5.451 -11.549 1.00 73.69 100 ALA A N 1
ATOM 781 C CA . ALA A 1 100 ? -10.517 -6.709 -11.162 1.00 73.69 100 ALA A CA 1
ATOM 782 C C . ALA A 1 100 ? -10.838 -6.808 -9.664 1.00 73.69 100 ALA A C 1
ATOM 784 O O . ALA A 1 100 ? -11.772 -7.524 -9.303 1.00 73.69 100 ALA A O 1
ATOM 785 N N . SER A 1 101 ? -10.075 -6.142 -8.791 1.00 82.06 101 SER A N 1
ATOM 786 C CA . SER A 1 101 ? -10.171 -6.419 -7.352 1.00 82.06 101 SER A CA 1
ATOM 787 C C . SER A 1 101 ? -9.874 -5.250 -6.412 1.00 82.06 101 SER A C 1
ATOM 789 O O . SER A 1 101 ? -10.282 -5.312 -5.253 1.00 82.06 101 SER A O 1
ATOM 791 N N . ILE A 1 102 ? -9.221 -4.184 -6.886 1.00 92.12 102 ILE A N 1
ATOM 792 C CA . ILE A 1 102 ? -8.819 -3.043 -6.054 1.00 92.12 102 ILE A CA 1
ATOM 793 C C . ILE A 1 102 ? -9.358 -1.744 -6.665 1.00 92.12 102 ILE A C 1
ATOM 795 O O . ILE A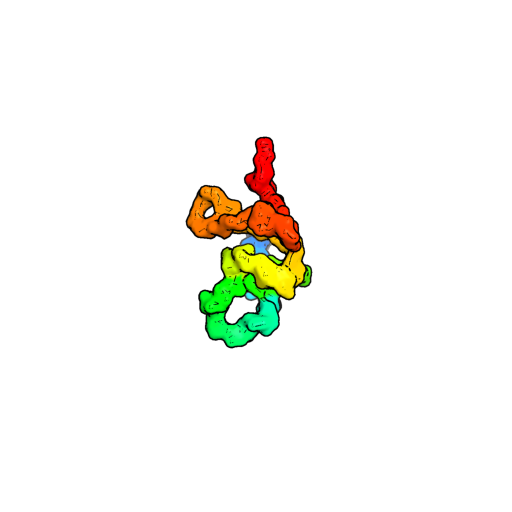 1 102 ? -9.203 -1.462 -7.855 1.00 92.12 102 ILE A O 1
ATOM 799 N N . TYR A 1 103 ? -9.996 -0.919 -5.836 1.00 92.44 103 TYR A N 1
ATOM 800 C CA . TYR A 1 103 ? -10.500 0.386 -6.240 1.00 92.44 103 TYR A CA 1
ATOM 801 C C . TYR A 1 103 ? -9.359 1.407 -6.330 1.00 92.44 103 TYR A C 1
ATOM 803 O O . TYR A 1 103 ? -8.727 1.755 -5.333 1.00 92.44 103 TYR A O 1
ATOM 811 N N . TYR A 1 104 ? -9.112 1.924 -7.531 1.00 90.38 104 TYR A N 1
ATOM 812 C CA . TYR A 1 104 ? -8.123 2.978 -7.748 1.00 90.38 104 TYR A CA 1
ATOM 813 C C . TYR A 1 104 ? -8.708 4.358 -7.429 1.00 90.38 104 TYR A C 1
ATOM 815 O O . TYR A 1 104 ? -9.648 4.812 -8.092 1.00 90.38 104 TYR A O 1
ATOM 823 N N . ILE A 1 105 ? -8.125 5.033 -6.442 1.00 89.38 105 ILE A N 1
ATOM 824 C CA . ILE A 1 105 ? -8.460 6.403 -6.063 1.00 89.38 105 ILE A CA 1
ATOM 825 C C . ILE A 1 105 ? -7.805 7.354 -7.071 1.00 89.38 105 ILE A C 1
ATOM 827 O O . ILE A 1 105 ? -6.600 7.313 -7.303 1.00 89.38 105 ILE A O 1
ATOM 831 N N . ILE A 1 106 ? -8.620 8.204 -7.693 1.00 81.44 106 ILE A N 1
ATOM 832 C CA . ILE A 1 106 ? -8.176 9.173 -8.700 1.00 81.44 106 ILE A CA 1
ATOM 833 C C . ILE A 1 106 ? -7.583 10.391 -7.981 1.00 81.44 106 ILE A C 1
ATOM 835 O O . ILE A 1 106 ? -8.284 11.019 -7.183 1.00 81.44 106 ILE A O 1
ATOM 839 N N . ASN A 1 107 ? -6.328 10.748 -8.282 1.00 72.25 107 ASN A N 1
ATOM 840 C CA . ASN A 1 107 ? -5.740 11.996 -7.792 1.00 72.25 107 ASN A CA 1
ATOM 841 C C . ASN A 1 107 ? -6.454 13.203 -8.401 1.00 72.25 107 ASN A C 1
ATOM 843 O O . ASN A 1 107 ? -6.926 13.161 -9.536 1.00 72.25 107 ASN A O 1
ATOM 847 N N . HIS A 1 108 ? -6.481 14.324 -7.680 1.00 67.62 108 HIS A N 1
ATOM 848 C CA . HIS A 1 108 ? -7.037 15.568 -8.217 1.00 67.62 108 HIS A CA 1
ATOM 849 C C . HIS A 1 108 ? -6.347 15.997 -9.527 1.00 67.62 108 HIS A C 1
ATOM 851 O O . HIS A 1 108 ? -7.016 16.482 -10.431 1.00 67.62 108 HIS A O 1
ATOM 857 N N . SER A 1 109 ? -5.039 15.753 -9.655 1.00 63.00 109 SER A N 1
ATOM 858 C CA . SER A 1 109 ? -4.245 16.000 -10.869 1.00 63.00 109 SER A CA 1
ATOM 859 C C . SER A 1 109 ? -4.598 15.093 -12.053 1.00 63.00 109 SER A C 1
ATOM 861 O O . SER A 1 109 ? -4.312 15.446 -13.192 1.00 63.00 109 SER A O 1
ATOM 863 N N . ASP A 1 110 ? -5.218 13.936 -11.800 1.00 63.19 110 ASP A N 1
ATOM 864 C CA . ASP A 1 110 ? -5.599 12.963 -12.831 1.00 63.19 110 ASP A CA 1
ATOM 865 C C . ASP A 1 110 ? -7.011 13.223 -13.385 1.00 63.19 110 ASP A C 1
ATOM 867 O O . ASP A 1 110 ? -7.447 12.563 -14.337 1.00 63.19 110 ASP A O 1
ATOM 871 N N . LYS A 1 111 ? -7.748 14.181 -12.806 1.00 59.28 111 LYS A N 1
ATOM 872 C CA . LYS A 1 111 ? -9.009 14.664 -13.370 1.00 59.28 111 LYS A CA 1
ATOM 873 C C . LYS A 1 111 ? -8.680 15.502 -14.604 1.00 59.28 111 LYS A C 1
ATOM 875 O O . LYS A 1 111 ? -8.248 16.642 -14.487 1.00 59.28 111 LYS A O 1
ATOM 880 N N . LYS A 1 112 ? -8.875 14.926 -15.791 1.00 56.78 112 LYS A N 1
ATOM 881 C CA . LYS A 1 112 ? -8.977 15.726 -17.015 1.00 56.78 112 LYS A CA 1
ATOM 882 C C . LYS A 1 112 ? -10.230 16.597 -16.891 1.00 56.78 112 LYS A C 1
ATOM 884 O O . LYS A 1 112 ? -11.316 16.034 -16.746 1.00 56.78 112 LYS A O 1
ATOM 889 N N . GLU A 1 113 ? -10.047 17.916 -16.873 1.00 49.22 113 GLU A N 1
ATOM 890 C CA . GLU A 1 113 ? -11.115 18.884 -17.168 1.00 49.22 113 GLU A CA 1
ATOM 891 C C . GLU A 1 113 ? -11.693 18.643 -18.570 1.00 49.22 113 GLU A C 1
ATOM 893 O O . GLU A 1 113 ? -10.917 18.237 -19.474 1.00 49.22 113 GLU A O 1
#

pLDDT: mean 75.71, std 15.45, range [37.09, 94.94]

InterPro domains:
  IPR020405 Atypical dual specificity phosphatase, subfamily A [PTHR45682] (35-105)
  IPR029021 Protein-tyrosine phosphatase-like [G3DSA:3.90.190.10] (30-113)
  IPR029021 Protein-tyrosine phosphatase-like [SSF52799] (43-94)

Organism: Portunus trituberculatus (NCBI:txid210409)

Sequence (113 aa):
MGMHMNFSDDEYPSEFEDLREIVTTVETPLRPIPEIRMHISRFLDGADMDEVYPKLFLGDCDAAMNEAYLRKNGITHILNAAGNTCGPAPVKTGKSFYKASIYYIINHSDKKE

Secondary structure (DSSP, 8-state):
-------------HHHHHHHHHHHH------B-TTTTT-S-GGGSS--EEEEETTEEEE-HHHHH-HHHHHHTT--EE--TT--SSSSS-----HHHHTTT-EEPPPGGG---

Radius of gyration: 22.19 Å; chains: 1; bounding box: 30×66×56 Å